Protein AF-F9PQE4-F1 (afdb_monomer_lite)

pLDDT: mean 80.86, std 13.4, range [37.44, 93.62]

Sequence (65 aa):
MKLVVCLDENNGISFFHKRQSQDELQRKNLFELIGNSKLFVSEYSYDLYKDFEFNFEIIDEKQKL

Structure (mmCIF, N/CA/C/O backbone):
data_AF-F9PQE4-F1
#
_entry.id   AF-F9PQE4-F1
#
loop_
_atom_site.group_PDB
_atom_site.id
_atom_site.type_symbol
_atom_site.label_atom_id
_atom_site.label_alt_id
_atom_site.label_comp_id
_atom_site.label_asym_id
_atom_site.label_entity_id
_atom_site.label_seq_id
_atom_site.pdbx_PDB_ins_code
_atom_site.Cartn_x
_atom_site.Cartn_y
_atom_site.Cartn_z
_atom_site.occupancy
_atom_site.B_iso_or_equiv
_atom_site.auth_seq_id
_atom_site.auth_comp_id
_atom_site.auth_asym_id
_atom_site.auth_atom_id
_atom_site.pdbx_PDB_model_num
ATOM 1 N N . MET A 1 1 ? -14.056 10.472 -7.098 1.00 70.19 1 MET A N 1
ATOM 2 C CA . MET A 1 1 ? -13.223 9.264 -7.279 1.00 70.19 1 MET A CA 1
ATOM 3 C C . MET A 1 1 ? -11.799 9.630 -6.891 1.00 70.19 1 MET A C 1
ATOM 5 O O . MET A 1 1 ? -11.323 10.644 -7.383 1.00 70.19 1 MET A O 1
ATOM 9 N N . LYS A 1 2 ? -11.171 8.903 -5.960 1.00 77.56 2 LYS A N 1
ATOM 10 C CA . LYS A 1 2 ? -9.774 9.134 -5.551 1.00 77.56 2 LYS A CA 1
ATOM 11 C C . LYS A 1 2 ? -8.919 8.064 -6.228 1.00 77.56 2 LYS A C 1
ATOM 13 O O . LYS A 1 2 ? -9.259 6.891 -6.121 1.00 77.56 2 LYS A O 1
ATOM 18 N N . LEU A 1 3 ? -7.869 8.468 -6.937 1.00 79.44 3 LEU A N 1
ATOM 19 C CA . LEU A 1 3 ? -6.914 7.557 -7.565 1.00 79.44 3 LEU A CA 1
ATOM 20 C C . LEU A 1 3 ? -5.573 7.705 -6.848 1.00 79.44 3 LEU A C 1
ATOM 22 O O . LEU A 1 3 ? -5.078 8.819 -6.694 1.00 79.44 3 LEU A O 1
ATOM 26 N N . VAL A 1 4 ? -5.008 6.585 -6.407 1.00 79.69 4 VAL A N 1
ATOM 27 C CA . VAL A 1 4 ? -3.723 6.537 -5.708 1.00 79.69 4 VAL A CA 1
ATOM 28 C C . VAL A 1 4 ? -2.747 5.812 -6.620 1.00 79.69 4 VAL A C 1
ATOM 30 O O . VAL A 1 4 ? -2.934 4.635 -6.915 1.00 79.69 4 VAL A O 1
ATOM 33 N N . VAL A 1 5 ? -1.727 6.524 -7.092 1.00 77.56 5 VAL A N 1
ATOM 34 C CA . VAL A 1 5 ? -0.686 5.983 -7.974 1.00 77.56 5 VAL A CA 1
ATOM 35 C C . VAL A 1 5 ? 0.683 6.213 -7.358 1.00 77.56 5 VAL A C 1
ATOM 37 O O . VAL A 1 5 ? 0.92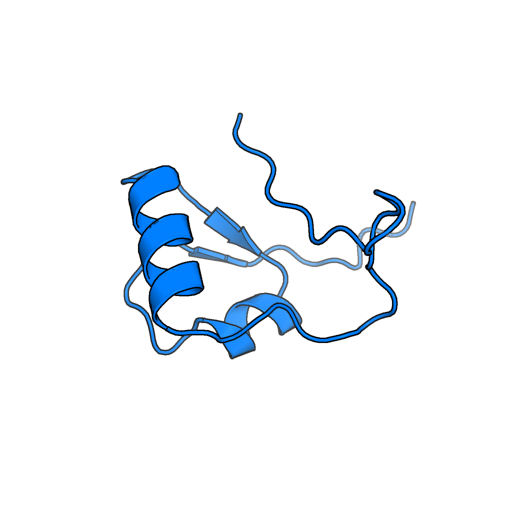3 7.236 -6.719 1.00 77.56 5 VAL A O 1
ATOM 40 N N . CYS A 1 6 ? 1.588 5.259 -7.554 1.00 75.12 6 CYS A N 1
ATOM 41 C CA . CYS A 1 6 ? 2.993 5.452 -7.233 1.00 75.12 6 CYS A CA 1
ATOM 42 C C . CYS A 1 6 ? 3.674 6.131 -8.420 1.00 75.12 6 CYS A C 1
ATOM 44 O O . CYS A 1 6 ? 3.620 5.623 -9.540 1.00 75.12 6 CYS A O 1
ATOM 46 N N . LEU A 1 7 ? 4.307 7.273 -8.162 1.00 77.94 7 LEU A N 1
ATOM 47 C CA . LEU A 1 7 ? 5.097 7.996 -9.149 1.00 77.94 7 LEU A CA 1
ATOM 48 C C . LEU A 1 7 ? 6.588 7.780 -8.878 1.00 77.94 7 LEU A C 1
ATOM 50 O O . LEU A 1 7 ? 6.994 7.627 -7.725 1.00 77.94 7 LEU A O 1
ATOM 54 N N . ASP A 1 8 ? 7.386 7.743 -9.937 1.00 76.50 8 ASP A N 1
ATOM 55 C CA . ASP A 1 8 ? 8.835 7.892 -9.844 1.00 76.50 8 ASP A CA 1
ATOM 56 C C . ASP A 1 8 ? 9.235 9.377 -9.716 1.00 76.50 8 ASP A C 1
ATOM 58 O O . ASP A 1 8 ? 8.394 10.278 -9.748 1.00 76.50 8 ASP A O 1
ATOM 62 N N . GLU A 1 9 ? 10.534 9.642 -9.567 1.00 81.38 9 GLU A N 1
ATOM 63 C CA . GLU A 1 9 ? 11.081 11.001 -9.412 1.00 81.38 9 GLU A CA 1
ATOM 64 C C . GLU A 1 9 ? 10.854 11.906 -10.640 1.00 81.38 9 GLU A C 1
ATOM 66 O O . GLU A 1 9 ? 10.929 13.127 -10.528 1.00 81.38 9 GLU A O 1
ATOM 71 N N . ASN A 1 10 ? 10.532 11.328 -11.801 1.00 85.62 10 ASN A N 1
ATOM 72 C CA . ASN A 1 10 ? 10.229 12.038 -13.042 1.00 85.62 10 ASN A CA 1
ATOM 73 C C . ASN A 1 10 ? 8.715 12.144 -13.307 1.00 85.62 10 ASN A C 1
ATOM 75 O O . ASN A 1 10 ? 8.310 12.480 -14.421 1.00 85.62 10 ASN A O 1
ATOM 79 N N . ASN A 1 11 ? 7.871 11.874 -12.304 1.00 77.56 11 ASN A N 1
ATOM 80 C CA . ASN A 1 11 ? 6.409 11.789 -12.420 1.00 77.56 11 ASN A CA 1
ATOM 81 C C . ASN A 1 11 ? 5.915 10.696 -13.388 1.00 77.56 11 ASN A C 1
ATOM 83 O O . ASN A 1 11 ? 4.755 10.715 -13.810 1.00 77.56 11 ASN A O 1
ATOM 87 N N . GLY A 1 12 ? 6.771 9.738 -13.743 1.00 71.50 12 GLY A N 1
ATOM 88 C CA . GLY A 1 12 ? 6.376 8.518 -14.430 1.00 71.50 12 GLY A CA 1
ATOM 89 C C . GLY A 1 12 ? 5.608 7.600 -13.485 1.00 71.50 12 GLY A C 1
ATOM 90 O O . GLY A 1 12 ? 5.817 7.612 -12.273 1.00 71.50 12 GLY A O 1
ATOM 91 N N . ILE A 1 13 ? 4.689 6.797 -14.018 1.00 71.62 13 ILE A N 1
ATOM 92 C CA . ILE A 1 13 ? 3.942 5.848 -13.194 1.00 71.62 13 ILE A CA 1
ATOM 93 C C . ILE A 1 13 ? 4.833 4.630 -12.906 1.00 71.62 13 ILE A C 1
ATOM 95 O O . ILE A 1 13 ? 5.172 3.864 -13.809 1.00 71.62 13 ILE A O 1
ATOM 99 N N . SER A 1 14 ? 5.185 4.421 -11.638 1.00 63.22 14 SER A N 1
ATOM 100 C CA . SER A 1 14 ? 6.035 3.312 -11.203 1.00 63.22 14 SER A CA 1
ATOM 101 C C . SER A 1 14 ? 5.181 2.070 -10.909 1.00 63.22 14 SER A C 1
ATOM 103 O O . SER A 1 14 ? 4.835 1.792 -9.764 1.00 63.22 14 SER A O 1
ATOM 105 N N . PHE A 1 15 ? 4.813 1.318 -11.955 1.00 60.53 15 PHE A N 1
ATOM 106 C CA . PHE A 1 15 ? 4.116 0.018 -11.861 1.00 60.53 15 PHE A CA 1
ATOM 107 C C . PHE A 1 15 ? 4.946 -1.125 -12.470 1.00 60.53 15 PHE A C 1
ATOM 109 O O . PHE A 1 15 ? 4.462 -1.925 -13.263 1.00 60.53 15 PHE A O 1
ATOM 116 N N . PHE A 1 16 ? 6.223 -1.235 -12.106 1.00 56.69 16 PHE A N 1
ATOM 117 C CA . PHE A 1 16 ? 7.093 -2.322 -12.584 1.00 56.69 16 PHE A CA 1
ATOM 118 C C . PHE A 1 16 ? 7.009 -3.581 -11.698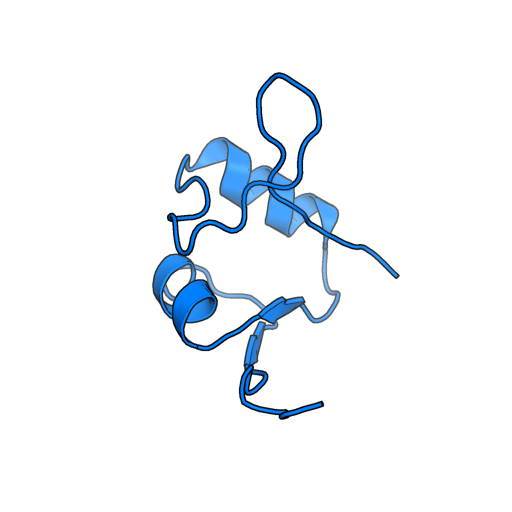 1.00 56.69 16 PHE A C 1
ATOM 120 O O . PHE A 1 16 ? 8.033 -4.099 -11.262 1.00 56.69 16 PHE A O 1
ATOM 127 N N . HIS A 1 17 ? 5.797 -4.021 -11.332 1.00 56.53 17 HIS A N 1
ATOM 128 C CA . HIS A 1 17 ? 5.555 -5.068 -10.314 1.00 56.53 17 HIS A CA 1
ATOM 129 C C . HIS A 1 17 ? 6.288 -4.831 -8.975 1.00 56.53 17 HIS A C 1
ATOM 131 O O . HIS A 1 17 ? 6.523 -5.762 -8.204 1.00 56.53 17 HIS A O 1
ATOM 137 N N . LYS A 1 18 ? 6.708 -3.589 -8.706 1.00 59.25 18 LYS A N 1
ATOM 138 C CA . LYS A 1 18 ? 7.454 -3.230 -7.500 1.00 59.25 18 LYS A CA 1
ATOM 139 C C . LYS A 1 18 ? 6.512 -2.746 -6.408 1.00 59.25 18 LYS A C 1
ATOM 141 O O . LYS A 1 18 ? 5.458 -2.171 -6.667 1.00 59.25 18 LYS A O 1
ATOM 146 N N . ARG A 1 19 ? 6.941 -3.008 -5.174 1.00 60.81 19 ARG A N 1
ATOM 147 C CA . ARG A 1 19 ? 6.188 -2.796 -3.941 1.00 60.81 19 ARG A CA 1
ATOM 148 C C . ARG A 1 19 ? 5.770 -1.333 -3.779 1.00 60.81 19 ARG A C 1
ATOM 150 O O . ARG A 1 19 ? 6.605 -0.440 -3.920 1.00 60.81 19 ARG A O 1
ATOM 157 N N . GLN A 1 20 ? 4.522 -1.104 -3.373 1.00 69.25 20 GLN A N 1
ATOM 158 C CA . GLN A 1 20 ? 4.124 0.184 -2.808 1.00 69.25 20 GLN A CA 1
ATOM 159 C C . GLN A 1 20 ? 4.941 0.462 -1.537 1.00 69.25 20 GLN A C 1
ATOM 161 O O . GLN A 1 20 ? 5.414 -0.460 -0.858 1.00 69.25 20 GLN A O 1
ATOM 166 N N . SER A 1 21 ? 5.162 1.738 -1.227 1.00 76.50 21 SER A N 1
ATOM 167 C CA . SER A 1 21 ? 5.849 2.098 0.010 1.00 76.50 21 SER A CA 1
ATOM 168 C C . SER A 1 21 ? 5.060 1.566 1.218 1.00 76.50 21 SER A C 1
ATOM 170 O O . SER A 1 21 ? 3.830 1.560 1.231 1.00 76.50 21 SER A O 1
ATOM 172 N N . GLN A 1 22 ? 5.798 1.048 2.201 1.00 83.38 22 GLN A N 1
ATOM 173 C CA . GLN A 1 22 ? 5.266 0.519 3.465 1.00 83.38 22 GLN A CA 1
ATOM 174 C C . GLN A 1 22 ? 5.705 1.374 4.650 1.00 83.38 22 GLN A C 1
ATOM 176 O O . GLN A 1 22 ? 5.750 0.900 5.779 1.00 83.38 22 GLN A O 1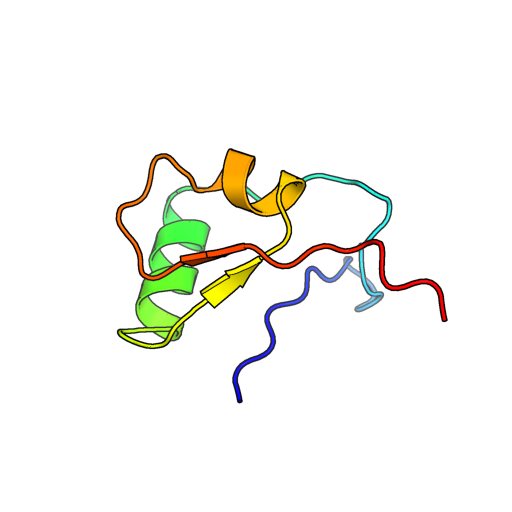
ATOM 181 N N . ASP A 1 23 ? 6.084 2.619 4.377 1.00 90.06 23 ASP A N 1
ATOM 182 C CA . ASP A 1 23 ? 6.328 3.593 5.426 1.00 90.06 23 ASP A CA 1
ATOM 183 C C . ASP A 1 23 ? 5.045 3.820 6.239 1.00 90.06 23 ASP A C 1
ATOM 185 O O . ASP A 1 23 ? 3.984 4.098 5.680 1.00 90.06 23 ASP A O 1
ATOM 189 N N . GLU A 1 24 ? 5.137 3.680 7.559 1.00 90.50 24 GLU A N 1
ATOM 190 C CA . GLU A 1 24 ? 3.983 3.719 8.460 1.00 90.50 24 GLU A CA 1
ATOM 191 C C . GLU A 1 24 ? 3.217 5.046 8.362 1.00 90.50 24 GLU A C 1
ATOM 193 O O . GLU A 1 24 ? 1.986 5.054 8.263 1.00 90.50 24 GLU A O 1
ATOM 198 N N . LEU A 1 25 ? 3.937 6.173 8.324 1.00 91.81 25 LEU A N 1
ATOM 199 C CA . LEU A 1 25 ? 3.329 7.499 8.259 1.00 91.81 25 LEU A CA 1
ATOM 200 C C . LEU A 1 25 ? 2.639 7.717 6.912 1.00 91.81 25 LEU A C 1
ATOM 202 O O . LEU A 1 25 ? 1.513 8.211 6.864 1.00 91.81 25 LEU A O 1
ATOM 206 N N . GLN A 1 26 ? 3.275 7.307 5.815 1.00 89.06 26 GLN A N 1
ATOM 207 C CA . GLN A 1 26 ? 2.661 7.366 4.494 1.00 89.06 26 GLN A CA 1
ATOM 208 C C . GLN A 1 26 ? 1.375 6.530 4.430 1.00 89.06 26 GLN A C 1
ATOM 210 O O . GLN A 1 26 ? 0.361 7.007 3.915 1.00 89.06 26 GLN A O 1
ATOM 215 N N . ARG A 1 27 ? 1.397 5.302 4.961 1.00 89.69 27 ARG A N 1
ATOM 216 C CA . ARG A 1 27 ? 0.223 4.418 5.000 1.00 89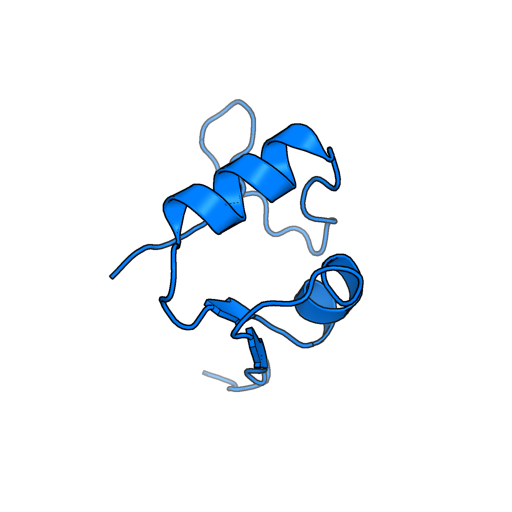.69 27 ARG A CA 1
ATOM 217 C C . ARG A 1 27 ? -0.913 5.038 5.805 1.00 89.69 27 ARG A C 1
ATOM 219 O O . ARG A 1 27 ? -2.045 5.072 5.330 1.00 89.69 27 ARG A O 1
ATOM 226 N N . LYS A 1 28 ? -0.612 5.583 6.983 1.00 91.44 28 LYS A N 1
ATOM 227 C CA . LYS A 1 28 ? -1.589 6.295 7.810 1.00 91.44 28 LYS A CA 1
ATOM 228 C C . LYS A 1 28 ? -2.214 7.470 7.054 1.00 91.44 28 LYS A C 1
ATOM 230 O O . LYS A 1 28 ? -3.437 7.541 6.951 1.00 91.44 28 LYS A O 1
ATOM 235 N N . ASN A 1 29 ? -1.387 8.326 6.452 1.00 91.50 29 ASN A N 1
ATOM 236 C CA . ASN A 1 29 ? -1.851 9.476 5.672 1.00 91.50 29 ASN A CA 1
ATOM 237 C C . ASN A 1 29 ? -2.732 9.049 4.487 1.00 91.50 29 ASN A C 1
ATOM 239 O O . ASN A 1 29 ? -3.720 9.710 4.176 1.00 91.50 29 ASN A O 1
ATOM 243 N N . LEU A 1 30 ? -2.394 7.934 3.831 1.00 89.81 30 LEU A N 1
ATOM 244 C CA . LEU A 1 30 ? -3.191 7.361 2.748 1.00 89.81 30 LEU A CA 1
ATOM 245 C C . LEU A 1 30 ? -4.598 6.975 3.230 1.00 89.81 30 LEU A C 1
ATOM 247 O O . LEU A 1 30 ? -5.586 7.371 2.609 1.00 89.81 30 LEU A O 1
ATOM 251 N N . PHE A 1 31 ? -4.704 6.231 4.332 1.00 90.81 31 PHE A N 1
ATOM 252 C CA . PHE A 1 31 ? -6.000 5.809 4.868 1.00 90.81 31 PHE A CA 1
ATOM 253 C C . PHE A 1 31 ? -6.824 6.985 5.399 1.00 90.81 31 PHE A C 1
ATOM 255 O O . PHE A 1 31 ? -8.022 7.053 5.123 1.00 90.81 31 PHE A O 1
ATOM 262 N N . GLU A 1 32 ? -6.195 7.955 6.067 1.00 92.62 32 GLU A N 1
ATOM 263 C CA . GLU A 1 32 ? -6.850 9.204 6.480 1.00 92.62 32 GLU A CA 1
ATOM 264 C C . GLU A 1 32 ? -7.399 9.978 5.273 1.00 92.62 32 GLU A C 1
ATOM 266 O O . GLU A 1 32 ? -8.543 10.438 5.290 1.00 92.62 32 GLU A O 1
ATOM 271 N N . LEU A 1 33 ? -6.622 10.062 4.187 1.00 92.00 33 LEU A N 1
ATOM 272 C CA . LEU A 1 33 ? -7.044 10.721 2.953 1.00 92.00 33 LEU A CA 1
ATOM 273 C C . LEU A 1 33 ? -8.237 10.012 2.308 1.00 92.00 33 LEU A C 1
ATOM 275 O O . LEU A 1 33 ? -9.124 10.675 1.766 1.00 92.00 33 LEU A O 1
ATOM 279 N N . ILE A 1 34 ? -8.280 8.678 2.324 1.00 91.12 34 ILE A N 1
ATOM 280 C CA . ILE A 1 34 ? -9.393 7.896 1.768 1.00 91.12 34 ILE A CA 1
ATOM 281 C C . ILE A 1 34 ? -10.641 8.028 2.657 1.00 91.12 34 ILE A C 1
ATOM 283 O O . ILE A 1 34 ? -11.748 8.206 2.124 1.00 91.12 34 ILE A O 1
ATOM 287 N N . GLY A 1 35 ? -10.459 8.039 3.979 1.00 90.81 35 GLY A N 1
ATOM 288 C CA . GLY A 1 35 ? -11.521 8.095 4.981 1.00 90.81 35 GLY A CA 1
ATOM 289 C C . GLY A 1 35 ? -12.347 6.809 4.987 1.00 90.81 35 GLY A C 1
ATOM 290 O O . GLY A 1 35 ? -11.818 5.724 4.818 1.00 90.81 35 GLY A O 1
ATOM 291 N N . ASN A 1 36 ? -13.672 6.910 5.083 1.00 89.62 36 ASN A N 1
ATOM 292 C CA . ASN A 1 36 ? -14.551 5.727 5.118 1.00 89.62 36 ASN A CA 1
ATOM 293 C C . ASN A 1 36 ? -14.878 5.153 3.724 1.00 89.62 36 ASN A C 1
ATOM 295 O O . ASN A 1 36 ? -15.782 4.327 3.576 1.00 89.62 36 ASN A O 1
ATOM 299 N N . SER A 1 37 ? -14.194 5.630 2.680 1.00 90.94 37 SER A N 1
ATOM 300 C CA . SER A 1 37 ? -14.439 5.170 1.312 1.00 90.94 37 SER A CA 1
ATOM 301 C C . SER A 1 37 ? -13.846 3.782 1.106 1.00 90.94 37 SER A C 1
ATOM 303 O O . SER A 1 37 ? -12.794 3.456 1.647 1.00 90.94 37 SER A O 1
ATOM 305 N N . LYS A 1 38 ? -14.504 2.983 0.270 1.00 91.06 38 LYS A N 1
ATOM 306 C CA . LYS A 1 38 ? -13.985 1.687 -0.153 1.00 91.06 38 LYS A CA 1
ATOM 307 C C . LYS A 1 38 ? -12.697 1.855 -0.967 1.00 91.06 38 LYS A C 1
ATOM 309 O O . LYS A 1 38 ? -12.641 2.707 -1.858 1.00 91.06 38 LYS A O 1
ATOM 314 N N . LEU A 1 39 ? -11.689 1.043 -0.666 1.00 90.56 39 LEU A N 1
ATOM 315 C CA . LEU A 1 39 ? -10.401 1.021 -1.353 1.00 90.56 39 LEU A CA 1
ATOM 316 C C . LEU A 1 39 ? -10.290 -0.250 -2.200 1.00 90.56 39 LE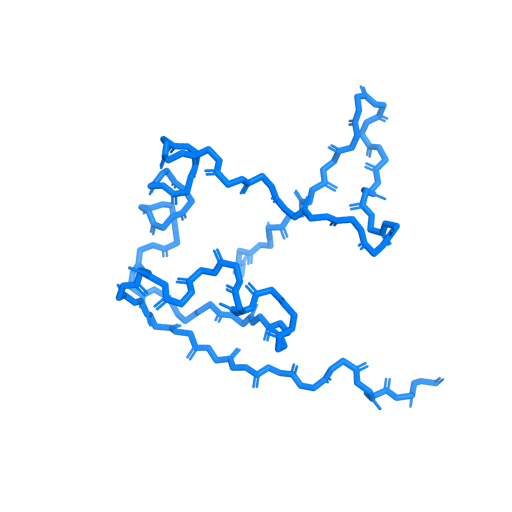U A C 1
ATOM 318 O O . LEU A 1 39 ? -10.188 -1.352 -1.666 1.00 90.56 39 LEU A O 1
ATOM 322 N N . PHE A 1 40 ? -10.304 -0.082 -3.520 1.00 90.38 40 PHE A N 1
ATOM 323 C CA . PHE A 1 40 ? -10.138 -1.181 -4.468 1.00 90.38 40 PHE A CA 1
ATOM 324 C C . PHE A 1 40 ? -8.649 -1.463 -4.666 1.00 90.38 40 PHE A C 1
ATOM 326 O O . PHE A 1 40 ? -7.890 -0.552 -5.001 1.00 90.38 40 PHE A O 1
ATOM 333 N N . VAL A 1 41 ? -8.234 -2.706 -4.446 1.00 87.12 41 VAL A N 1
ATOM 334 C CA . VAL A 1 41 ? -6.833 -3.142 -4.539 1.00 87.12 41 VAL A CA 1
ATOM 335 C C . VAL A 1 41 ? -6.754 -4.488 -5.232 1.00 87.12 41 VAL A C 1
ATOM 337 O O . VAL A 1 41 ? -7.692 -5.273 -5.168 1.00 87.12 41 VAL A O 1
ATOM 340 N N . SER A 1 42 ? -5.629 -4.793 -5.862 1.00 87.06 42 SER A N 1
ATOM 341 C CA . SER A 1 42 ? -5.365 -6.165 -6.280 1.00 87.06 42 SER A CA 1
ATOM 342 C C . SER A 1 42 ? -4.996 -7.061 -5.107 1.00 87.06 42 SER A C 1
ATOM 344 O O . SER A 1 42 ? -4.685 -6.578 -4.016 1.00 87.06 42 SER A O 1
ATOM 346 N N . GLU A 1 43 ? -4.992 -8.373 -5.335 1.00 87.44 43 GLU A N 1
ATOM 347 C CA . GLU A 1 43 ? -4.575 -9.363 -4.334 1.00 87.44 43 GLU A CA 1
ATOM 348 C C . GLU A 1 43 ? -3.135 -9.111 -3.852 1.00 87.44 43 GLU A C 1
ATOM 350 O O . GLU A 1 43 ? -2.878 -9.093 -2.649 1.00 87.44 43 GLU A O 1
ATOM 355 N N . TYR A 1 44 ? -2.217 -8.788 -4.774 1.00 83.81 44 TYR A N 1
ATOM 356 C CA . TYR A 1 44 ? -0.837 -8.426 -4.436 1.00 83.81 44 TYR A CA 1
ATOM 357 C C . TYR A 1 44 ? -0.765 -7.190 -3.533 1.00 83.81 44 TYR A C 1
ATOM 359 O O . TYR A 1 44 ? -0.059 -7.195 -2.525 1.00 83.81 44 TYR A O 1
ATOM 367 N N . SER A 1 45 ? -1.491 -6.122 -3.880 1.00 82.81 45 SER A N 1
ATOM 368 C CA . SER A 1 45 ? -1.519 -4.915 -3.056 1.00 82.81 45 SER A CA 1
ATOM 369 C C . SER A 1 45 ? -2.171 -5.177 -1.702 1.00 82.81 45 SER A C 1
ATOM 371 O O . SER A 1 45 ? -1.654 -4.702 -0.698 1.00 82.81 45 SER A O 1
ATOM 373 N N . TYR A 1 46 ? -3.255 -5.954 -1.639 1.00 89.06 46 TYR A N 1
ATOM 374 C CA . TYR A 1 46 ? -3.919 -6.297 -0.380 1.00 89.06 46 TYR A CA 1
ATOM 375 C C . TYR A 1 46 ? -2.961 -6.954 0.621 1.00 89.06 46 TYR A C 1
ATOM 377 O O . TYR A 1 46 ? -2.935 -6.565 1.789 1.00 89.06 46 TYR A O 1
ATOM 385 N N . ASP A 1 47 ? -2.106 -7.870 0.163 1.00 87.88 47 ASP A N 1
ATOM 386 C CA . ASP A 1 47 ? -1.103 -8.523 1.012 1.00 87.88 47 ASP A CA 1
ATOM 387 C C . ASP A 1 47 ? -0.130 -7.548 1.693 1.00 87.88 47 ASP A C 1
ATOM 389 O O . ASP A 1 47 ? 0.411 -7.863 2.755 1.00 87.88 47 ASP A O 1
ATOM 393 N N . LEU A 1 48 ? 0.067 -6.361 1.113 1.00 85.56 48 LEU A N 1
ATOM 394 C CA . LEU A 1 48 ? 0.893 -5.293 1.670 1.00 85.56 48 LEU A CA 1
ATOM 395 C C . LEU A 1 48 ? 0.166 -4.443 2.724 1.00 85.56 48 LEU A C 1
ATOM 397 O O . LEU A 1 48 ? 0.823 -3.684 3.426 1.00 85.56 48 LEU A O 1
ATOM 401 N N . TYR A 1 49 ? -1.163 -4.512 2.817 1.00 88.81 49 TYR A N 1
ATOM 402 C CA . TYR A 1 49 ? -1.959 -3.671 3.723 1.00 88.81 49 TYR A CA 1
ATOM 403 C C . TYR A 1 49 ? -2.883 -4.453 4.656 1.00 88.81 49 TYR A C 1
ATOM 405 O O . TYR A 1 49 ? -3.596 -3.836 5.444 1.00 88.81 49 TYR A O 1
ATOM 413 N N . LYS A 1 50 ? -2.887 -5.788 4.587 1.00 90.12 50 LYS A N 1
ATOM 414 C CA . LYS A 1 50 ? -3.768 -6.665 5.379 1.00 90.12 50 LYS A CA 1
ATOM 415 C C . LYS A 1 50 ? -3.586 -6.569 6.899 1.00 90.12 50 LYS A C 1
ATOM 417 O O . LYS A 1 50 ? -4.409 -7.082 7.645 1.00 90.12 50 LYS A O 1
ATOM 422 N N . ASP A 1 51 ? -2.507 -5.939 7.353 1.00 91.88 51 ASP A N 1
ATOM 423 C CA . ASP A 1 51 ? -2.237 -5.579 8.748 1.00 91.88 51 ASP A CA 1
ATOM 424 C C . ASP A 1 51 ? -3.007 -4.328 9.214 1.00 91.88 51 ASP A C 1
ATOM 426 O O . ASP A 1 51 ? -3.046 -4.045 10.408 1.00 91.88 51 ASP A O 1
ATOM 430 N N . PHE A 1 52 ? -3.632 -3.587 8.297 1.00 89.81 52 PHE A N 1
ATOM 431 C CA . PHE A 1 52 ? -4.514 -2.465 8.603 1.00 89.81 52 PHE A CA 1
ATOM 432 C C . PHE A 1 52 ? -5.979 -2.891 8.503 1.00 89.81 52 PHE A C 1
ATOM 434 O O . PHE A 1 52 ? -6.406 -3.465 7.504 1.00 89.81 52 PHE A O 1
ATOM 441 N N . GLU A 1 53 ? -6.782 -2.552 9.508 1.00 91.25 53 GLU A N 1
ATOM 442 C CA . GLU A 1 53 ? -8.232 -2.721 9.425 1.00 91.25 53 GLU A CA 1
ATOM 443 C C . GLU A 1 53 ? -8.827 -1.583 8.580 1.00 91.25 53 GLU A C 1
ATOM 445 O O . GLU A 1 53 ? -8.839 -0.421 8.992 1.00 91.25 53 GLU A O 1
ATOM 450 N N . PHE A 1 54 ? -9.276 -1.898 7.360 1.00 92.38 54 PHE A N 1
ATOM 451 C CA . PHE A 1 54 ? -9.841 -0.918 6.431 1.00 92.38 54 PHE A CA 1
ATOM 452 C C . PHE A 1 54 ? -10.863 -1.546 5.467 1.00 92.38 54 PHE A C 1
ATOM 454 O O . PHE A 1 54 ? -10.928 -2.764 5.302 1.00 92.38 54 PHE A O 1
ATOM 461 N N . ASN A 1 55 ? -11.663 -0.709 4.801 1.00 93.62 55 ASN A N 1
ATOM 462 C CA . ASN A 1 55 ? -12.709 -1.125 3.860 1.00 93.62 55 ASN A CA 1
ATOM 463 C C . ASN A 1 55 ? -12.131 -1.501 2.478 1.00 93.62 55 ASN A C 1
ATOM 465 O O . ASN A 1 55 ? -12.300 -0.762 1.503 1.00 93.62 55 ASN A O 1
ATOM 469 N N . PHE A 1 56 ? -11.403 -2.617 2.406 1.00 92.62 56 PHE A N 1
ATOM 470 C CA . PHE A 1 56 ? -10.817 -3.124 1.162 1.00 92.62 56 PHE A CA 1
ATOM 471 C C . PHE A 1 56 ? -11.837 -3.870 0.292 1.00 92.62 56 PHE A C 1
ATOM 473 O O . PHE A 1 56 ? -12.654 -4.642 0.790 1.00 92.62 56 PHE A O 1
ATOM 480 N N . GLU A 1 57 ? -11.729 -3.705 -1.026 1.00 93.38 57 GLU A N 1
ATOM 481 C CA . GLU A 1 57 ? -12.330 -4.601 -2.015 1.00 93.38 57 GLU A CA 1
ATOM 482 C C . GLU A 1 57 ? -11.234 -5.124 -2.942 1.00 93.38 57 GLU A C 1
ATOM 484 O O . GLU A 1 57 ? -10.560 -4.350 -3.624 1.00 93.38 57 GLU A O 1
ATOM 489 N N . ILE A 1 58 ? -11.041 -6.442 -2.937 1.00 91.62 58 ILE A N 1
ATOM 490 C CA . ILE A 1 58 ? -10.031 -7.088 -3.770 1.00 91.62 58 ILE A CA 1
ATOM 491 C C . ILE A 1 58 ? -10.605 -7.257 -5.176 1.00 91.62 58 ILE A C 1
ATOM 493 O O . ILE A 1 58 ? -11.660 -7.868 -5.348 1.00 91.62 58 ILE A O 1
ATOM 497 N N . ILE A 1 59 ? -9.906 -6.721 -6.172 1.00 90.31 59 ILE A N 1
ATOM 498 C CA . ILE A 1 59 ? -10.251 -6.826 -7.590 1.00 90.31 59 ILE A CA 1
ATOM 499 C C . ILE A 1 59 ? -9.236 -7.712 -8.319 1.00 90.31 59 ILE A C 1
ATOM 501 O O . ILE A 1 59 ? -8.035 -7.655 -8.051 1.00 90.31 59 ILE A O 1
ATOM 505 N N . ASP A 1 60 ? -9.719 -8.544 -9.242 1.00 79.69 60 ASP A N 1
ATOM 506 C CA . ASP A 1 60 ? -8.858 -9.392 -10.068 1.00 79.69 60 ASP A CA 1
ATOM 507 C C . ASP A 1 60 ? -8.228 -8.556 -11.194 1.00 79.69 60 ASP A C 1
ATOM 509 O O . ASP A 1 60 ? -8.929 -8.016 -12.052 1.00 79.69 60 ASP A O 1
ATOM 513 N N . GLU A 1 61 ? -6.896 -8.459 -11.206 1.00 67.31 61 GLU A N 1
ATOM 514 C CA . GLU A 1 61 ? -6.144 -7.788 -12.276 1.00 67.31 61 GLU A CA 1
ATOM 515 C C . GLU A 1 61 ? -6.235 -8.543 -13.618 1.00 67.31 61 GLU A C 1
ATOM 517 O O . GLU A 1 61 ? -5.900 -7.987 -14.662 1.00 67.31 61 GLU A O 1
ATOM 522 N N . LYS A 1 62 ? -6.709 -9.799 -13.639 1.00 63.84 62 LYS A N 1
ATOM 523 C CA . LYS A 1 62 ? -6.764 -10.647 -14.844 1.00 63.84 62 LYS A CA 1
ATOM 524 C C . LYS A 1 62 ? -7.932 -10.361 -15.788 1.00 63.84 62 LYS A C 1
ATOM 526 O O . LYS A 1 62 ? -8.257 -11.215 -16.621 1.00 63.84 62 LYS A O 1
ATOM 531 N N . GLN A 1 63 ? -8.524 -9.169 -15.764 1.00 50.47 63 GLN A N 1
ATOM 532 C CA . GLN A 1 63 ? -9.341 -8.734 -16.896 1.00 50.47 63 GLN A CA 1
ATOM 533 C C . GLN A 1 63 ? -8.426 -8.439 -18.090 1.00 50.47 63 GLN A C 1
ATOM 535 O O . GLN A 1 63 ? -7.982 -7.316 -18.307 1.00 50.47 63 GLN A O 1
ATOM 540 N N . LYS A 1 64 ? -8.125 -9.503 -18.849 1.00 39.12 64 LYS A N 1
ATOM 541 C CA . LYS A 1 64 ? -7.576 -9.428 -20.205 1.00 39.12 64 LYS A CA 1
ATOM 542 C C . LYS A 1 64 ? -8.454 -8.478 -21.024 1.00 39.12 64 LYS A C 1
ATOM 544 O O . LYS A 1 64 ? -9.578 -8.840 -21.371 1.00 39.12 64 LYS A O 1
ATOM 549 N N . LEU A 1 65 ? -7.928 -7.288 -21.295 1.00 37.44 65 LEU A N 1
ATOM 550 C CA . LEU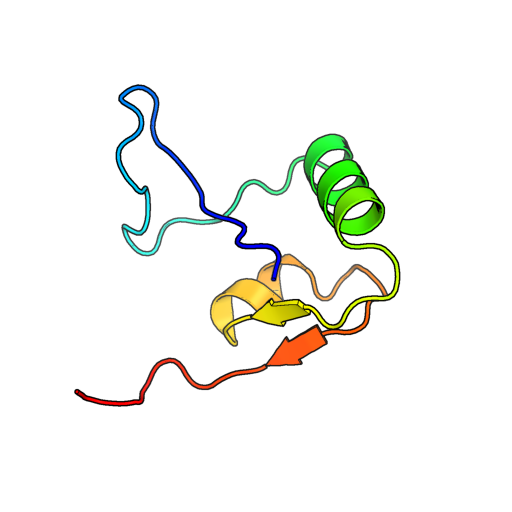 A 1 65 ? -8.269 -6.501 -22.477 1.00 37.44 65 LEU A CA 1
ATOM 551 C C . LEU A 1 65 ? -7.573 -7.112 -23.696 1.00 37.44 65 LEU A C 1
ATOM 553 O O . LEU A 1 65 ? -6.401 -7.534 -23.549 1.00 37.44 65 LEU A O 1
#

Radius of gyration: 12.4 Å; chains: 1; bounding box: 26×23×32 Å

Secondary structure (DSSP, 8-state):
------B-TTS-B--SSPPPP--HHHHHHHHHHHTTS-EEEEHHHHHTTTTS---EEEE-TT---

Foldseek 3Di:
DDDDFDADPVRHTPPPVDDDDLPPVVVVVVCVVCDQHEDEDAPVNCVSCVVDDHRYDHDHPPPDD